Protein AF-A0A7C6VES6-F1 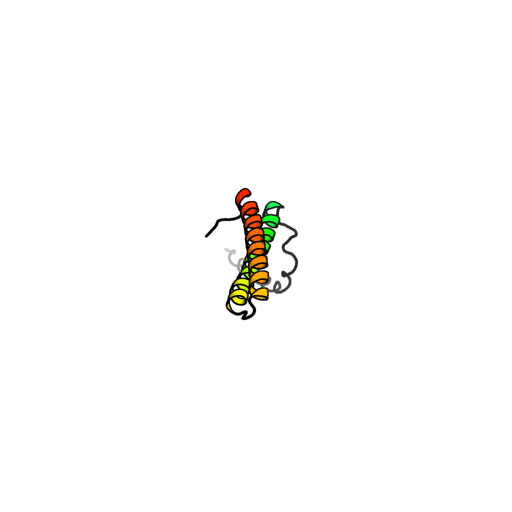(afdb_monomer_lite)

Foldseek 3Di:
DDDDDPDPDDDPPDPPDPDDDPDDDPPDPPPDDDPVRVLLVVLVVQLVVLVVVLVVLVVVLVPDPDPVVNVVSVVVSVVSVVVNVVSVVVCVVVVSDDDD

Sequence (100 aa):
QQQQGQQQQQQMQQQQYAGVQGMTQAAGTQAGMTGGQRDHSLCNDLLMTEKYVSNTYDTAIFEFTNSNIRQILNHIQKEEQQHGEGIFNYMQSRGMYNPQ

pLDDT: mean 78.05, std 23.34, range [37.19, 98.31]

Structure (mmCIF, N/CA/C/O backbone):
data_AF-A0A7C6VES6-F1
#
_entry.id   AF-A0A7C6VES6-F1
#
loop_
_atom_site.group_PDB
_atom_site.id
_atom_site.type_symbol
_atom_site.label_atom_id
_atom_site.label_alt_id
_atom_site.label_comp_id
_atom_site.label_asym_id
_atom_site.label_entity_id
_atom_site.label_seq_id
_atom_site.pdbx_PDB_ins_code
_atom_site.Cartn_x
_atom_site.Cartn_y
_atom_site.Cartn_z
_atom_site.occupancy
_atom_site.B_iso_or_equiv
_atom_site.auth_seq_id
_atom_site.auth_comp_id
_atom_site.auth_asym_id
_atom_site.auth_atom_id
_atom_site.pdbx_PDB_model_num
ATOM 1 N N . GLN A 1 1 ? -15.889 24.489 -82.292 1.00 45.91 1 GLN A N 1
ATOM 2 C CA . GLN A 1 1 ? -15.592 24.749 -80.867 1.00 45.91 1 GLN A CA 1
ATOM 3 C C . GLN A 1 1 ? -16.451 23.807 -80.050 1.00 45.91 1 GLN A C 1
ATOM 5 O O . GLN A 1 1 ? -17.656 23.986 -79.982 1.00 45.91 1 GLN A O 1
ATOM 10 N N . GLN A 1 2 ? -15.847 22.719 -79.588 1.00 47.09 2 GLN A N 1
ATOM 11 C CA . GLN A 1 2 ? -16.524 21.547 -79.046 1.00 47.09 2 GLN A CA 1
ATOM 12 C C . GLN A 1 2 ? -15.644 21.027 -77.907 1.00 47.09 2 GLN A C 1
ATOM 14 O O . GLN A 1 2 ? -14.781 20.195 -78.146 1.00 47.09 2 GLN A O 1
ATOM 19 N N . GLN A 1 3 ? -15.777 21.605 -76.709 1.00 50.44 3 GLN A N 1
ATOM 20 C CA . GLN A 1 3 ? -15.166 21.082 -75.480 1.00 50.44 3 GLN A CA 1
ATOM 21 C C . GLN A 1 3 ? -15.727 21.822 -74.256 1.00 50.44 3 GLN A C 1
ATOM 23 O O . GLN A 1 3 ? -15.186 22.839 -73.846 1.00 50.44 3 GLN A O 1
ATOM 28 N N . GLN A 1 4 ? -16.844 21.353 -73.701 1.00 48.69 4 GLN A N 1
ATOM 29 C CA . GLN A 1 4 ? -17.253 21.645 -72.319 1.00 48.69 4 GLN A CA 1
ATOM 30 C C . GLN A 1 4 ? -18.491 20.805 -72.003 1.00 48.69 4 GLN A C 1
ATOM 32 O O . GLN A 1 4 ? -19.605 21.164 -72.369 1.00 48.69 4 GLN A O 1
ATOM 37 N N . GLY A 1 5 ? -18.296 19.644 -71.384 1.00 48.75 5 GLY A N 1
ATOM 38 C CA . GLY A 1 5 ? -19.426 18.784 -71.030 1.00 48.75 5 GLY A CA 1
ATOM 39 C C . GLY A 1 5 ? -19.048 17.382 -70.581 1.00 48.75 5 GLY A C 1
ATOM 40 O O . GLY A 1 5 ? -19.748 16.442 -70.928 1.00 48.75 5 GLY A O 1
ATOM 41 N N . GLN A 1 6 ? -17.934 17.208 -69.867 1.00 48.50 6 GLN A N 1
ATOM 42 C CA . GLN A 1 6 ? -17.575 15.900 -69.308 1.00 48.50 6 GLN A CA 1
ATOM 43 C C . GLN A 1 6 ? -16.663 16.062 -68.087 1.00 48.50 6 GLN A C 1
ATOM 45 O O . GLN A 1 6 ? -15.501 15.677 -68.091 1.00 48.50 6 GLN A O 1
ATOM 50 N N . GLN A 1 7 ? -17.171 16.702 -67.031 1.00 47.84 7 GLN A N 1
ATOM 51 C CA . GLN A 1 7 ? -16.441 16.749 -65.758 1.00 47.84 7 GLN A CA 1
ATOM 52 C C . GLN A 1 7 ? -17.342 16.897 -64.527 1.00 47.84 7 GLN A C 1
ATOM 54 O O . GLN A 1 7 ? -16.948 17.484 -63.526 1.00 47.84 7 GLN A O 1
ATOM 59 N N . GLN A 1 8 ? -18.562 16.355 -64.580 1.00 47.22 8 GLN A N 1
ATOM 60 C CA . GLN A 1 8 ? -19.507 16.465 -63.464 1.00 47.22 8 GLN A CA 1
ATOM 61 C C . GLN A 1 8 ? -20.243 15.154 -63.170 1.00 47.22 8 GLN A C 1
ATOM 63 O O . GLN A 1 8 ? -21.449 15.140 -62.954 1.00 47.22 8 GLN A O 1
ATOM 68 N N . GLN A 1 9 ? -19.521 14.028 -63.165 1.00 45.97 9 GLN A N 1
ATOM 69 C CA . GLN A 1 9 ? -20.112 12.746 -62.761 1.00 45.97 9 GLN A CA 1
ATOM 70 C C . GLN A 1 9 ? -19.127 11.807 -62.053 1.00 45.97 9 GLN A C 1
ATOM 72 O O . GLN A 1 9 ? -19.147 10.601 -62.268 1.00 45.97 9 GLN A O 1
ATOM 77 N N . GLN A 1 10 ? -18.257 12.340 -61.189 1.00 45.03 10 GLN A N 1
ATOM 78 C CA . GLN A 1 10 ? -17.338 11.491 -60.419 1.00 45.03 10 GLN A CA 1
ATOM 79 C C . GLN A 1 10 ? -17.150 11.920 -58.958 1.00 45.03 10 GLN A C 1
ATOM 81 O O . GLN A 1 10 ? -16.096 11.696 -58.375 1.00 45.03 10 GLN A O 1
ATOM 86 N N . GLN A 1 11 ? -18.178 12.523 -58.349 1.00 46.03 11 GLN A N 1
ATOM 87 C CA . GLN A 1 11 ? -18.113 13.008 -56.962 1.00 46.03 11 GLN A CA 1
ATOM 88 C C . GLN A 1 11 ? -19.226 12.460 -56.051 1.00 46.03 11 GLN A C 1
ATOM 90 O O . GLN A 1 11 ? -19.593 13.086 -55.066 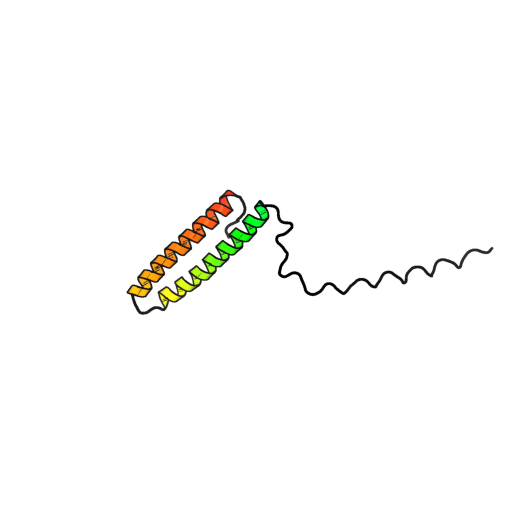1.00 46.03 11 GLN A O 1
ATOM 95 N N . MET A 1 12 ? -19.774 11.284 -56.364 1.00 41.47 12 MET A N 1
ATOM 96 C CA . MET A 1 12 ? -20.917 10.711 -55.633 1.00 41.47 12 MET A CA 1
ATOM 97 C C . MET A 1 12 ? -20.747 9.215 -55.333 1.00 41.47 12 MET A C 1
ATOM 99 O O . MET A 1 12 ? -21.690 8.439 -55.435 1.00 41.47 12 MET A O 1
ATOM 103 N N . GLN A 1 13 ? -19.534 8.781 -54.968 1.00 43.81 13 GLN A N 1
ATOM 104 C CA . GLN A 1 13 ? -19.328 7.404 -54.499 1.00 43.81 13 GLN A CA 1
ATOM 105 C C . GLN A 1 13 ? -18.139 7.250 -53.538 1.00 43.81 13 GLN A C 1
ATOM 107 O O . GLN A 1 13 ? -17.297 6.376 -53.707 1.00 43.81 13 GLN A O 1
ATOM 112 N N . GLN A 1 14 ? -18.052 8.096 -52.507 1.00 41.16 14 GLN A N 1
ATOM 113 C CA . GLN A 1 14 ? -17.151 7.819 -51.379 1.00 41.16 14 GLN A CA 1
ATOM 114 C C . GLN A 1 14 ? -17.651 8.417 -50.056 1.00 41.16 14 GLN A C 1
ATOM 116 O O . GLN A 1 14 ? -16.909 9.028 -49.300 1.00 41.16 14 GLN A O 1
ATOM 121 N N . GLN A 1 15 ? -18.938 8.234 -49.766 1.00 44.09 15 GLN A N 1
ATOM 122 C CA . GLN A 1 15 ? -19.535 8.522 -48.458 1.00 44.09 15 GLN A CA 1
ATOM 123 C C . GLN A 1 15 ? -20.412 7.339 -48.037 1.00 44.09 15 GLN A C 1
ATOM 125 O O . GLN A 1 15 ? -21.624 7.464 -47.906 1.00 44.09 15 GLN A O 1
ATOM 130 N N . GLN A 1 16 ? -19.821 6.151 -47.880 1.00 40.59 16 GLN A N 1
ATOM 131 C CA . GLN A 1 16 ? -20.557 5.023 -47.302 1.00 40.59 16 GLN A CA 1
ATOM 132 C C . G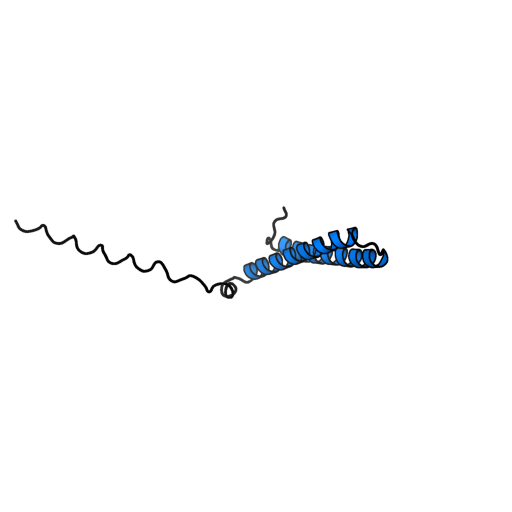LN A 1 16 ? -19.656 3.958 -46.670 1.00 40.59 16 GLN A C 1
ATOM 134 O O . GLN A 1 16 ? -19.831 2.778 -46.916 1.00 40.59 16 GLN A O 1
ATOM 139 N N . TYR A 1 17 ? -18.698 4.361 -45.832 1.00 40.78 17 TYR A N 1
ATOM 140 C CA . TYR A 1 17 ? -18.004 3.424 -44.932 1.00 40.78 17 TYR A CA 1
ATOM 141 C C . TYR A 1 17 ? -17.732 4.086 -43.575 1.00 40.78 17 TYR A C 1
ATOM 143 O O . TYR A 1 17 ? -16.648 3.993 -43.016 1.00 40.78 17 TYR A O 1
ATOM 151 N N . ALA A 1 18 ? -18.720 4.817 -43.061 1.00 41.34 18 ALA A N 1
ATOM 152 C CA . ALA A 1 18 ? -18.737 5.309 -41.692 1.00 41.34 18 ALA A CA 1
ATOM 153 C C . ALA A 1 18 ? -19.948 4.676 -41.007 1.00 41.34 18 ALA A C 1
ATOM 155 O O . ALA A 1 18 ? -21.067 5.155 -41.164 1.00 41.34 18 ALA A O 1
ATOM 156 N N . GLY A 1 19 ? -19.730 3.566 -40.300 1.00 45.44 19 GLY A N 1
ATOM 157 C CA . GLY A 1 19 ? -20.738 3.030 -39.389 1.00 45.44 19 GLY A CA 1
ATOM 158 C C . GLY A 1 19 ? -20.979 1.533 -39.469 1.00 45.44 19 GLY A C 1
ATOM 159 O O . GLY A 1 19 ? -22.101 1.152 -39.742 1.00 45.44 19 GLY A O 1
ATOM 160 N N . VAL A 1 20 ? -19.977 0.702 -39.164 1.00 40.66 20 VAL A N 1
ATOM 161 C CA . VAL A 1 20 ? -20.176 -0.572 -38.437 1.00 40.66 20 VAL A CA 1
ATOM 162 C C . VAL A 1 20 ? -18.863 -0.937 -37.727 1.00 40.66 20 VAL A C 1
ATOM 164 O O . VAL A 1 20 ? -18.133 -1.824 -38.151 1.00 40.66 20 VAL A O 1
ATOM 167 N N . GLN A 1 21 ? -18.506 -0.226 -36.659 1.00 37.19 21 GLN A N 1
ATOM 168 C CA . GLN A 1 21 ? -17.476 -0.716 -35.729 1.00 37.19 21 GLN A CA 1
ATOM 169 C C . GLN A 1 21 ? -17.760 -0.224 -34.306 1.00 37.19 21 GLN A C 1
ATOM 171 O O . GLN A 1 21 ? -16.919 0.333 -33.612 1.00 37.19 21 GLN A O 1
ATOM 176 N N . GLY A 1 22 ? -19.015 -0.405 -33.890 1.00 44.53 22 GLY A N 1
ATOM 177 C CA . GLY A 1 22 ? -19.396 -0.433 -32.486 1.00 44.53 22 GLY A CA 1
ATOM 178 C C . GLY A 1 22 ? -19.397 -1.879 -31.991 1.00 44.53 22 GLY A C 1
ATOM 179 O O . GLY A 1 22 ? -19.884 -2.762 -32.690 1.00 44.53 22 GLY A O 1
ATOM 180 N N . MET A 1 23 ? -18.894 -2.074 -30.770 1.00 44.12 23 MET A N 1
ATOM 181 C CA . MET A 1 23 ? -19.056 -3.264 -29.920 1.00 44.12 23 MET A CA 1
ATOM 182 C C . MET A 1 23 ? -18.255 -4.523 -30.281 1.00 44.12 23 MET A C 1
ATOM 184 O O . MET A 1 23 ? -18.843 -5.535 -30.619 1.00 44.12 23 MET A O 1
ATOM 188 N N . THR A 1 24 ? -16.933 -4.498 -30.071 1.00 40.41 24 THR A N 1
ATOM 189 C CA . THR A 1 24 ? -16.172 -5.618 -29.457 1.00 40.41 24 THR A CA 1
ATOM 190 C C . THR A 1 24 ? -14.707 -5.210 -29.263 1.00 40.41 24 THR A C 1
ATOM 192 O O . THR A 1 24 ? -13.828 -5.656 -29.990 1.00 40.41 24 THR A O 1
ATOM 195 N N . GLN A 1 25 ? -14.415 -4.347 -28.290 1.00 41.22 25 GLN A N 1
ATOM 196 C CA . GLN A 1 25 ? -13.040 -4.117 -27.817 1.00 41.22 25 GLN A CA 1
ATOM 197 C C . GLN A 1 25 ? -13.053 -3.901 -26.299 1.00 41.22 25 GLN A C 1
ATOM 199 O O . GLN A 1 25 ? -12.679 -2.857 -25.788 1.00 41.22 25 GLN A O 1
ATOM 204 N N . ALA A 1 26 ? -13.536 -4.906 -25.569 1.00 46.84 26 ALA A N 1
ATOM 205 C CA . ALA A 1 26 ? -13.405 -4.974 -24.111 1.00 46.84 26 ALA A CA 1
ATOM 206 C C . ALA A 1 26 ? -12.535 -6.163 -23.652 1.00 46.84 26 ALA A C 1
ATOM 208 O O . ALA A 1 26 ? -12.480 -6.453 -22.466 1.00 46.84 26 ALA A O 1
ATOM 209 N N . ALA A 1 27 ? -11.850 -6.864 -24.568 1.00 47.16 27 ALA A N 1
ATOM 210 C CA . ALA A 1 27 ? -11.106 -8.085 -24.228 1.00 47.16 27 ALA A CA 1
ATOM 211 C C . ALA A 1 27 ? -9.819 -8.313 -25.054 1.00 47.16 27 ALA A C 1
ATOM 213 O O . ALA A 1 27 ? -9.432 -9.457 -25.270 1.00 47.16 27 ALA A O 1
ATOM 214 N N . GLY A 1 28 ? -9.160 -7.260 -25.564 1.00 47.03 28 GLY A N 1
ATOM 215 C CA . GLY A 1 28 ? -8.080 -7.439 -26.555 1.00 47.03 28 GLY A CA 1
ATOM 216 C C . GLY A 1 28 ? -6.902 -6.463 -26.529 1.00 47.03 28 GLY A C 1
ATOM 217 O O . GLY A 1 28 ? -6.112 -6.467 -27.468 1.00 47.03 28 GLY A O 1
ATOM 218 N N . THR A 1 29 ? -6.739 -5.624 -25.507 1.00 47.88 29 THR A N 1
ATOM 219 C CA . THR A 1 29 ? -5.739 -4.535 -25.532 1.00 47.88 29 THR A CA 1
ATOM 220 C C . THR A 1 29 ? -4.297 -4.950 -25.209 1.00 47.88 29 THR A C 1
ATOM 222 O O . THR A 1 29 ? -3.398 -4.120 -25.293 1.00 47.88 29 THR A O 1
ATOM 225 N N . GLN A 1 30 ? -4.020 -6.217 -24.887 1.00 52.06 30 GLN A N 1
ATOM 226 C CA . GLN A 1 30 ? -2.671 -6.643 -24.472 1.00 52.06 30 GLN A CA 1
ATOM 227 C C . GLN A 1 30 ? -1.754 -7.128 -25.611 1.00 52.06 30 GLN A C 1
ATOM 229 O O . GLN A 1 30 ? -0.557 -7.299 -25.386 1.00 52.06 30 GLN A O 1
ATOM 234 N N . ALA A 1 31 ? -2.261 -7.314 -26.834 1.00 52.94 31 ALA A N 1
ATOM 235 C CA . ALA A 1 31 ? -1.504 -7.950 -27.922 1.00 52.94 31 ALA A CA 1
ATOM 236 C C . ALA A 1 31 ? -0.442 -7.055 -28.607 1.00 52.94 31 ALA A C 1
ATOM 238 O O . ALA A 1 31 ? 0.292 -7.544 -29.461 1.00 52.94 31 ALA A O 1
ATOM 239 N N . GLY A 1 32 ? -0.333 -5.767 -28.248 1.00 57.28 32 GLY A N 1
ATOM 240 C CA . GLY A 1 32 ? 0.569 -4.808 -28.915 1.00 57.28 32 GLY A CA 1
ATOM 241 C C . GLY A 1 32 ? 1.448 -3.948 -28.000 1.00 57.28 32 GLY A C 1
ATOM 242 O O . GLY A 1 32 ? 2.179 -3.096 -28.496 1.00 57.28 32 GLY A O 1
ATOM 243 N N . MET A 1 33 ? 1.391 -4.132 -26.678 1.00 57.59 33 MET A N 1
ATOM 244 C CA . MET A 1 33 ? 2.156 -3.308 -25.736 1.00 57.59 33 MET A CA 1
ATOM 245 C C . MET A 1 33 ? 3.561 -3.882 -25.508 1.00 57.59 33 MET A C 1
ATOM 247 O O . MET A 1 33 ? 3.731 -5.065 -25.184 1.00 57.59 33 MET A O 1
ATOM 251 N N . THR A 1 34 ? 4.577 -3.022 -25.626 1.00 71.69 34 THR A N 1
ATOM 252 C CA . THR A 1 34 ? 5.953 -3.359 -25.226 1.00 71.69 34 THR A CA 1
ATOM 253 C C . THR A 1 34 ? 5.983 -3.767 -23.746 1.00 71.69 34 THR A C 1
ATOM 255 O O . THR A 1 34 ? 5.122 -3.348 -22.970 1.00 71.69 34 THR A O 1
ATOM 258 N N . GLY A 1 35 ? 6.948 -4.600 -23.335 1.00 72.81 35 GLY A N 1
ATOM 259 C CA . GLY A 1 35 ? 7.010 -5.128 -21.960 1.00 72.81 35 GLY A CA 1
ATOM 260 C C . GLY A 1 35 ? 6.909 -4.039 -20.883 1.00 72.81 35 GLY A C 1
ATOM 261 O O . GLY A 1 35 ? 6.101 -4.159 -19.973 1.00 72.81 35 GLY A O 1
ATOM 262 N N . GLY A 1 36 ? 7.612 -2.914 -21.062 1.00 77.88 36 GLY A N 1
ATOM 263 C CA . GLY A 1 36 ? 7.563 -1.792 -20.116 1.00 77.88 36 GLY A CA 1
ATOM 264 C C . GLY A 1 36 ? 6.205 -1.083 -20.035 1.00 77.88 36 GLY A C 1
ATOM 265 O O . GLY A 1 36 ? 5.819 -0.631 -18.962 1.00 77.88 36 GLY A O 1
ATOM 266 N N . GLN A 1 37 ? 5.446 -1.016 -21.134 1.00 79.75 37 GLN A N 1
ATOM 267 C C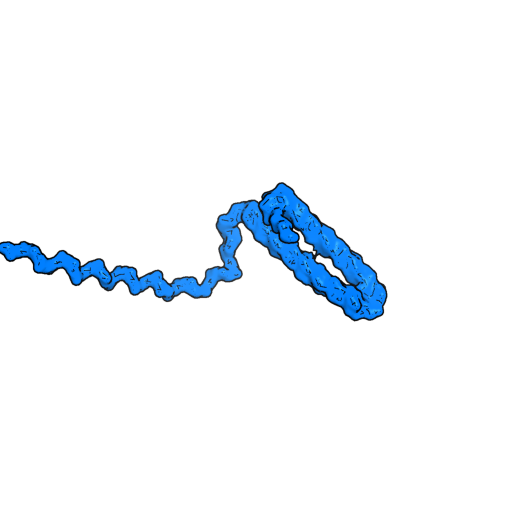A . GLN A 1 37 ? 4.094 -0.448 -21.110 1.00 79.75 37 GLN A CA 1
ATOM 268 C C . GLN A 1 37 ? 3.112 -1.379 -20.392 1.00 79.75 37 GLN A C 1
ATOM 270 O O . GLN A 1 37 ? 2.240 -0.895 -19.673 1.00 79.75 37 GLN A O 1
ATOM 275 N N . ARG A 1 38 ? 3.248 -2.703 -20.573 1.00 86.19 38 ARG A N 1
ATOM 276 C CA . ARG A 1 38 ? 2.417 -3.688 -19.860 1.00 86.19 38 ARG A CA 1
ATOM 277 C C . ARG A 1 38 ? 2.678 -3.643 -18.361 1.00 86.19 38 ARG A C 1
ATOM 279 O O . ARG A 1 38 ? 1.722 -3.563 -17.593 1.00 86.19 38 ARG A O 1
ATOM 286 N N . ASP A 1 39 ? 3.947 -3.614 -17.965 1.00 88.50 39 ASP A N 1
ATOM 287 C CA . ASP A 1 39 ? 4.338 -3.495 -16.560 1.00 88.50 39 ASP A CA 1
ATOM 288 C C . ASP A 1 39 ? 3.786 -2.205 -15.943 1.00 88.50 39 ASP A C 1
ATOM 290 O O . ASP A 1 39 ? 3.213 -2.245 -14.860 1.00 88.50 39 ASP A O 1
ATOM 294 N N . HIS A 1 40 ? 3.863 -1.078 -16.660 1.00 92.25 40 HIS A N 1
ATOM 295 C CA . HIS A 1 40 ? 3.282 0.184 -16.200 1.00 92.25 40 HIS A CA 1
ATOM 296 C C . HIS A 1 40 ? 1.774 0.067 -15.931 1.00 92.25 40 HIS A C 1
ATOM 298 O O . HIS A 1 40 ? 1.317 0.479 -14.867 1.00 92.25 40 HIS A O 1
ATOM 304 N N . SER A 1 41 ? 0.989 -0.477 -16.874 1.00 92.25 41 SER A N 1
ATOM 305 C CA . SER A 1 41 ? -0.460 -0.639 -16.672 1.00 92.25 41 SER A CA 1
ATOM 306 C C . SER A 1 41 ? -0.779 -1.568 -15.504 1.00 92.25 41 SER A C 1
ATOM 308 O O . SER A 1 41 ? -1.591 -1.213 -14.659 1.00 92.25 41 SER A O 1
ATOM 310 N N . LEU A 1 42 ? -0.085 -2.707 -15.407 1.00 94.81 42 LEU A N 1
ATOM 311 C CA . LEU A 1 42 ? -0.317 -3.679 -14.341 1.00 94.81 42 LEU A CA 1
ATOM 312 C C . LEU A 1 42 ? 0.016 -3.091 -12.969 1.00 94.81 42 LEU A C 1
ATOM 314 O O . LEU A 1 42 ? -0.772 -3.223 -12.041 1.00 94.81 42 LEU A O 1
ATOM 318 N N . CYS A 1 43 ? 1.153 -2.407 -12.829 1.00 95.75 43 CYS A N 1
ATOM 319 C CA . CYS A 1 43 ? 1.517 -1.782 -11.562 1.00 95.75 43 CYS A CA 1
ATOM 320 C C . CYS A 1 43 ? 0.572 -0.637 -11.182 1.00 95.75 43 CYS A C 1
ATOM 322 O O . CYS A 1 43 ? 0.298 -0.460 -9.999 1.00 95.75 43 CYS A O 1
ATOM 324 N N . ASN A 1 44 ? 0.048 0.114 -12.154 1.00 94.94 44 ASN A N 1
ATOM 325 C CA . ASN A 1 44 ? -0.962 1.135 -11.885 1.00 94.94 44 ASN A CA 1
ATOM 326 C C . ASN A 1 44 ? -2.264 0.504 -11.365 1.00 94.94 44 ASN A C 1
ATOM 328 O O . ASN A 1 44 ? -2.754 0.909 -10.313 1.00 94.94 44 ASN A O 1
ATOM 332 N N . ASP A 1 45 ? -2.761 -0.540 -12.036 1.00 95.94 45 ASP A N 1
ATOM 333 C CA . ASP A 1 45 ? -3.964 -1.268 -11.618 1.00 95.94 45 ASP A CA 1
ATOM 334 C C . ASP A 1 45 ? -3.802 -1.878 -10.218 1.00 95.94 45 ASP A C 1
ATOM 336 O O . ASP A 1 45 ? -4.699 -1.758 -9.379 1.00 95.94 45 ASP A O 1
ATOM 340 N N . LEU A 1 46 ? -2.639 -2.477 -9.937 1.00 96.38 46 LEU A N 1
ATOM 341 C CA . LEU A 1 46 ? -2.305 -2.996 -8.611 1.00 96.38 46 LEU A CA 1
ATOM 342 C C . LEU A 1 46 ? -2.302 -1.868 -7.575 1.00 96.38 46 LEU A C 1
ATOM 344 O O . LEU A 1 46 ? -3.033 -1.944 -6.595 1.00 96.38 46 LEU A O 1
ATOM 348 N N . LEU A 1 47 ? -1.567 -0.778 -7.813 1.00 96.44 47 LEU A N 1
ATOM 349 C CA . LEU A 1 47 ? -1.476 0.336 -6.866 1.00 96.44 47 LEU A CA 1
ATOM 350 C C . LEU A 1 47 ? -2.835 1.005 -6.604 1.00 96.44 47 LEU A C 1
ATOM 352 O O . LEU A 1 47 ? -3.108 1.426 -5.482 1.00 96.44 47 LEU A O 1
ATOM 356 N N . MET A 1 48 ? -3.692 1.126 -7.620 1.00 95.81 48 MET A N 1
ATOM 357 C CA . MET A 1 48 ? -5.056 1.633 -7.440 1.00 95.81 48 MET A CA 1
ATOM 358 C C . MET A 1 48 ? -5.927 0.668 -6.638 1.00 95.81 48 MET A C 1
ATOM 360 O O . MET A 1 48 ? -6.709 1.118 -5.801 1.00 95.81 48 MET A O 1
ATOM 364 N N . THR A 1 49 ? -5.769 -0.637 -6.858 1.00 96.75 49 THR A N 1
ATOM 365 C CA . THR A 1 49 ? -6.466 -1.674 -6.089 1.00 96.75 49 THR A CA 1
ATOM 366 C C . THR A 1 49 ? -6.057 -1.629 -4.618 1.00 96.75 49 THR A C 1
ATOM 368 O O . THR A 1 49 ? -6.937 -1.555 -3.763 1.00 96.75 49 THR A O 1
ATOM 371 N N . GLU 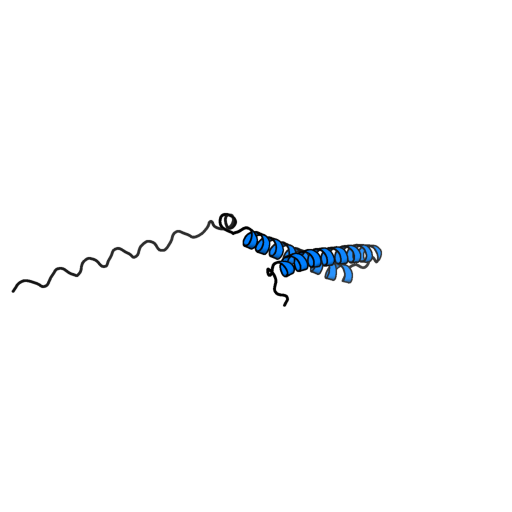A 1 50 ? -4.754 -1.557 -4.322 1.00 97.38 50 GLU A N 1
ATOM 372 C CA . GLU A 1 50 ? -4.255 -1.447 -2.942 1.00 97.38 50 GLU A CA 1
ATOM 373 C C . GLU A 1 50 ? -4.822 -0.210 -2.238 1.00 97.38 50 GLU A C 1
ATOM 375 O O . GLU A 1 50 ? -5.339 -0.292 -1.125 1.00 97.38 50 GLU A O 1
ATOM 380 N N . LYS A 1 51 ? -4.820 0.947 -2.913 1.00 96.00 51 LYS A N 1
ATOM 381 C CA . LYS A 1 51 ? -5.418 2.181 -2.375 1.00 96.00 51 LYS A CA 1
ATOM 382 C C . LYS A 1 51 ? -6.914 2.028 -2.099 1.00 96.00 51 LYS A C 1
ATOM 384 O O . LYS A 1 51 ? -7.402 2.504 -1.076 1.00 96.00 51 LYS A O 1
ATOM 389 N N . TYR A 1 52 ? -7.649 1.388 -3.007 1.00 96.38 52 TYR A N 1
ATOM 390 C CA . TYR A 1 52 ? -9.088 1.176 -2.860 1.00 96.38 52 TYR A CA 1
ATOM 391 C C . TYR A 1 52 ? -9.418 0.273 -1.662 1.00 96.38 52 TYR A C 1
ATOM 393 O O . TYR A 1 52 ? -10.296 0.599 -0.858 1.00 96.38 52 TYR A O 1
ATOM 401 N N . VAL A 1 53 ? -8.687 -0.832 -1.512 1.00 95.12 53 VAL A N 1
ATOM 402 C CA . VAL A 1 53 ? -8.848 -1.770 -0.394 1.00 95.12 53 VAL A CA 1
ATOM 403 C C . VAL A 1 53 ? -8.441 -1.110 0.929 1.00 95.12 53 VAL A C 1
ATOM 405 O O . VAL A 1 53 ? -9.222 -1.129 1.880 1.00 95.12 53 VAL A O 1
ATOM 408 N N . SER A 1 54 ? -7.295 -0.424 0.962 1.00 97.12 54 SER A N 1
ATOM 409 C CA . SER A 1 54 ? -6.807 0.345 2.119 1.00 97.12 54 SER A CA 1
ATOM 410 C C . SER A 1 54 ? -7.843 1.353 2.635 1.00 97.12 54 SER A C 1
ATOM 412 O O . SER A 1 54 ? -8.127 1.408 3.830 1.00 97.12 54 SER A O 1
ATOM 414 N N . ASN A 1 55 ? -8.488 2.112 1.742 1.00 96.88 55 ASN A N 1
ATOM 415 C CA . ASN A 1 55 ? -9.536 3.060 2.142 1.00 96.88 55 ASN A CA 1
ATOM 416 C C . ASN A 1 55 ? -10.727 2.373 2.834 1.00 96.88 55 ASN A C 1
ATOM 418 O O . ASN A 1 55 ? -11.344 2.951 3.729 1.00 96.88 55 ASN A O 1
ATOM 422 N N . THR A 1 56 ? -11.056 1.140 2.436 1.00 96.31 56 THR A N 1
ATOM 423 C CA . THR A 1 56 ? -12.127 0.363 3.078 1.00 96.31 56 THR A CA 1
ATOM 424 C C . THR A 1 56 ? -11.747 0.002 4.514 1.00 96.31 56 THR A C 1
ATOM 426 O O . THR A 1 56 ? -12.579 0.108 5.419 1.00 96.31 56 THR A O 1
ATOM 429 N N . TYR A 1 57 ? -10.488 -0.381 4.746 1.00 96.62 57 TYR A N 1
ATOM 430 C CA . TYR A 1 57 ? -9.997 -0.676 6.089 1.00 96.62 57 TYR A CA 1
ATOM 431 C C . TYR A 1 57 ? -9.948 0.560 6.983 1.00 96.62 57 TYR A C 1
ATOM 433 O O . TYR A 1 57 ? -10.334 0.446 8.145 1.00 96.62 57 TYR A O 1
ATOM 441 N N . ASP A 1 58 ? -9.564 1.731 6.465 1.00 96.75 58 ASP A N 1
ATOM 442 C CA . ASP A 1 58 ? -9.589 2.977 7.241 1.00 96.75 58 ASP A CA 1
ATOM 443 C C . ASP A 1 58 ? -10.989 3.239 7.818 1.00 96.75 58 ASP A C 1
ATOM 445 O O . ASP A 1 58 ? -11.138 3.404 9.031 1.00 96.75 58 ASP A O 1
ATOM 449 N N . THR A 1 59 ? -12.038 3.195 6.986 1.00 97.19 59 THR A N 1
ATOM 450 C CA . THR A 1 59 ? -13.426 3.349 7.460 1.00 97.19 59 THR A CA 1
ATOM 451 C C . THR A 1 59 ? -13.811 2.252 8.452 1.00 97.19 59 THR A C 1
ATOM 453 O O . THR A 1 59 ? -14.326 2.549 9.531 1.00 97.19 59 THR A O 1
ATOM 456 N N . ALA A 1 60 ? -13.514 0.989 8.136 1.00 96.44 60 ALA A N 1
ATOM 457 C CA . ALA A 1 60 ? -13.848 -0.135 9.002 1.00 96.44 60 ALA A CA 1
ATOM 458 C C . ALA A 1 60 ? -13.213 0.001 10.400 1.00 96.44 60 ALA A C 1
ATOM 460 O O . ALA A 1 60 ? -13.892 -0.177 11.412 1.00 96.44 60 ALA A O 1
ATOM 461 N N . ILE A 1 61 ? -11.930 0.363 10.484 1.00 97.62 61 ILE A N 1
ATOM 462 C CA . ILE A 1 61 ? -11.209 0.563 11.750 1.00 97.62 61 ILE A CA 1
ATOM 463 C C . ILE A 1 61 ? -11.900 1.613 12.629 1.00 97.62 61 ILE A C 1
ATOM 465 O O . ILE A 1 61 ? -11.977 1.420 13.848 1.00 97.62 61 ILE A O 1
ATOM 469 N N . PHE A 1 62 ? -12.404 2.702 12.035 1.00 96.75 62 PHE A N 1
ATOM 470 C CA . PHE A 1 62 ? -13.130 3.741 12.768 1.00 96.75 62 PHE A CA 1
ATOM 471 C C . PHE A 1 62 ? -14.495 3.267 13.279 1.00 96.75 62 PHE A C 1
ATOM 473 O O . PHE A 1 62 ? -14.885 3.637 14.387 1.00 96.75 62 PHE A O 1
ATOM 480 N N . GLU A 1 63 ? -15.210 2.450 12.507 1.00 97.19 63 GLU A N 1
ATOM 481 C CA . GLU A 1 63 ? -16.585 2.045 12.824 1.00 97.19 63 GLU A CA 1
ATOM 482 C C . GLU A 1 63 ? -16.680 0.797 13.719 1.00 97.19 63 GLU A C 1
ATOM 484 O O . GLU A 1 63 ? -17.668 0.615 14.437 1.00 97.19 63 GLU A O 1
ATOM 489 N N . PHE A 1 64 ? -15.661 -0.070 13.731 1.00 95.94 64 PHE A N 1
ATOM 490 C CA . PHE A 1 64 ? -15.693 -1.293 14.534 1.00 95.94 64 PHE A CA 1
ATOM 491 C C . PHE A 1 64 ? -15.621 -1.008 16.043 1.00 95.94 64 PHE A C 1
ATOM 493 O O . PHE A 1 64 ? -14.649 -0.474 16.572 1.00 95.94 64 PHE A O 1
ATOM 500 N N . THR A 1 65 ? -16.623 -1.485 16.782 1.00 97.12 65 THR A N 1
ATOM 501 C CA . THR A 1 65 ? -16.706 -1.319 18.245 1.00 97.12 65 THR A CA 1
ATOM 502 C C . THR A 1 65 ? -15.839 -2.316 19.023 1.00 97.12 65 THR A C 1
ATOM 504 O O . THR A 1 65 ? -15.488 -2.073 20.178 1.00 97.12 65 THR A O 1
ATOM 507 N N . ASN A 1 66 ? -1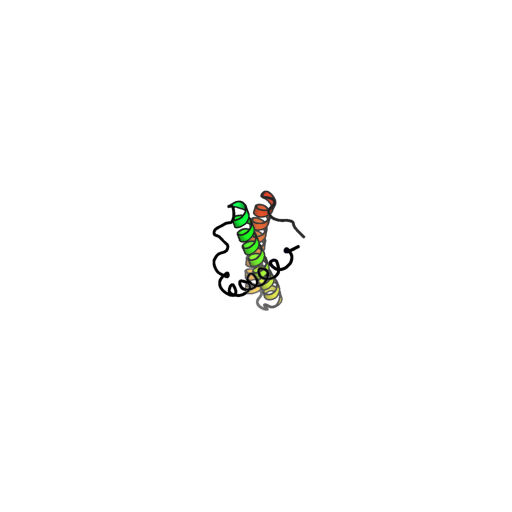5.456 -3.437 18.403 1.00 98.25 66 ASN A N 1
ATOM 508 C CA . ASN A 1 66 ? -14.614 -4.457 19.025 1.00 98.25 66 ASN A CA 1
ATOM 509 C C . ASN A 1 66 ? -13.122 -4.120 18.862 1.00 98.25 66 ASN A C 1
ATOM 511 O O . ASN A 1 66 ? -12.585 -4.112 17.755 1.00 98.25 66 ASN A O 1
ATOM 515 N N . SER A 1 67 ? -12.429 -3.897 19.981 1.00 97.12 67 SER A N 1
ATOM 516 C CA . SER A 1 67 ? -11.003 -3.543 19.998 1.00 97.12 67 SER A CA 1
ATOM 517 C C . SER A 1 67 ? -10.077 -4.602 19.396 1.00 97.12 67 SER A C 1
ATOM 519 O O . SER A 1 67 ? -9.104 -4.229 18.750 1.00 97.12 67 SER A O 1
ATOM 521 N N . ASN A 1 68 ? -10.374 -5.895 19.549 1.00 97.88 68 ASN A N 1
ATOM 522 C CA . ASN A 1 68 ? -9.540 -6.956 18.974 1.00 97.88 68 ASN A CA 1
ATOM 523 C C . ASN A 1 68 ? -9.646 -6.958 17.445 1.00 97.88 68 ASN A C 1
ATOM 525 O O . ASN A 1 68 ? -8.641 -7.077 16.752 1.00 97.88 68 ASN A O 1
ATOM 529 N N . ILE A 1 69 ? -10.857 -6.752 16.918 1.00 97.69 69 ILE A N 1
ATOM 530 C CA . ILE A 1 69 ? -11.077 -6.627 15.472 1.00 97.69 69 ILE A CA 1
ATOM 531 C C . ILE A 1 69 ? -10.365 -5.380 14.943 1.00 97.69 69 ILE A C 1
ATOM 533 O O . ILE A 1 69 ? -9.649 -5.474 13.951 1.00 97.69 69 ILE A O 1
ATOM 537 N N . ARG A 1 70 ? -10.461 -4.238 15.640 1.00 98.06 70 ARG A N 1
ATOM 538 C CA . ARG A 1 70 ? -9.708 -3.030 15.262 1.00 98.06 70 ARG A CA 1
ATOM 539 C C . ARG A 1 70 ? -8.204 -3.276 15.199 1.00 98.06 70 ARG A C 1
ATOM 541 O O . ARG A 1 70 ? -7.571 -2.798 14.267 1.00 98.06 70 ARG A O 1
ATOM 548 N N . GLN A 1 71 ? -7.622 -4.001 16.153 1.00 98.00 71 GLN A N 1
ATOM 549 C CA . GLN A 1 71 ? -6.184 -4.303 16.140 1.00 98.00 71 GLN A CA 1
ATOM 550 C C . GLN A 1 71 ? -5.784 -5.159 14.935 1.00 98.00 71 GLN A C 1
ATOM 552 O O . GLN A 1 71 ? -4.781 -4.860 14.293 1.00 98.00 71 GLN A O 1
ATOM 557 N N . ILE A 1 72 ? -6.586 -6.171 14.597 1.00 98.31 72 ILE A N 1
ATOM 558 C CA . ILE A 1 72 ? -6.358 -7.009 13.412 1.00 98.31 72 ILE A CA 1
ATOM 559 C C . ILE A 1 72 ? -6.450 -6.165 12.138 1.00 98.31 72 ILE A C 1
ATOM 561 O O . ILE A 1 72 ? -5.549 -6.215 11.308 1.00 98.31 72 ILE A O 1
ATOM 565 N N . LEU A 1 73 ? -7.488 -5.337 12.004 1.00 98.00 73 LEU A N 1
ATOM 566 C CA . LEU A 1 73 ? -7.648 -4.478 10.831 1.00 98.00 73 LEU A CA 1
ATOM 567 C C . LEU A 1 73 ? -6.540 -3.425 10.722 1.00 98.00 73 LEU A C 1
ATOM 569 O O . LEU A 1 73 ? -6.079 -3.166 9.622 1.00 98.00 73 LEU A O 1
ATOM 573 N N . ASN A 1 74 ? -6.053 -2.866 11.835 1.00 97.94 74 ASN A N 1
ATOM 574 C CA . ASN A 1 74 ? -4.881 -1.981 11.821 1.00 97.94 74 ASN A CA 1
ATOM 575 C C . ASN A 1 74 ? -3.619 -2.708 11.343 1.00 97.94 74 ASN A C 1
ATOM 577 O O . ASN A 1 74 ? -2.783 -2.109 10.669 1.00 97.94 74 ASN A O 1
ATOM 581 N N . HIS A 1 75 ? -3.464 -3.986 11.699 1.00 98.25 75 HIS A N 1
ATOM 582 C CA . HIS A 1 75 ? -2.343 -4.777 11.212 1.00 98.25 75 HIS A CA 1
ATOM 583 C C . HIS A 1 75 ? -2.430 -4.984 9.699 1.00 98.25 75 HIS A C 1
ATOM 585 O O . HIS A 1 75 ? -1.449 -4.696 9.020 1.00 98.25 75 HIS A O 1
ATOM 591 N N . ILE A 1 76 ? -3.600 -5.382 9.193 1.00 97.62 76 ILE A N 1
ATOM 592 C CA . ILE A 1 76 ? -3.844 -5.554 7.754 1.00 97.62 76 ILE A CA 1
ATOM 593 C C . ILE A 1 76 ? -3.650 -4.224 7.022 1.00 97.62 76 ILE A C 1
ATOM 595 O O . ILE A 1 76 ? -2.932 -4.165 6.037 1.00 97.62 76 ILE A O 1
ATOM 599 N N . GLN A 1 77 ? -4.188 -3.124 7.549 1.00 98.31 77 GLN A N 1
ATOM 600 C CA . GLN A 1 77 ? -4.027 -1.794 6.961 1.00 98.31 77 GLN A CA 1
ATOM 601 C C . GLN A 1 77 ? -2.554 -1.394 6.820 1.00 98.31 77 GLN A C 1
ATOM 603 O O . GLN A 1 77 ? -2.150 -0.812 5.815 1.00 98.31 77 GLN A O 1
ATOM 608 N N . LYS A 1 78 ? -1.722 -1.745 7.806 1.00 98.06 78 LYS A N 1
ATOM 609 C CA . LYS A 1 78 ? -0.274 -1.547 7.711 1.00 98.06 78 LYS A CA 1
ATOM 610 C C . LYS A 1 78 ? 0.353 -2.417 6.617 1.00 98.06 78 LYS A C 1
ATOM 612 O O . LYS A 1 78 ? 1.253 -1.942 5.931 1.00 98.06 78 LYS A O 1
ATOM 617 N N . GLU A 1 79 ? -0.092 -3.660 6.464 1.00 98.06 79 GLU A N 1
ATOM 618 C CA . GLU A 1 79 ? 0.372 -4.550 5.393 1.00 98.06 79 GLU A CA 1
ATOM 619 C C . GLU A 1 79 ? -0.004 -3.995 4.009 1.00 98.06 79 GLU A C 1
ATOM 621 O O . GLU A 1 79 ? 0.876 -3.884 3.158 1.00 98.06 79 GLU A O 1
ATOM 626 N N . GLU A 1 80 ? -1.236 -3.511 3.806 1.00 97.62 80 GLU A N 1
ATOM 627 C CA . GLU A 1 80 ? -1.647 -2.914 2.521 1.00 97.62 80 GLU A CA 1
ATOM 628 C C . GLU A 1 80 ? -0.849 -1.648 2.180 1.00 97.62 80 GLU A C 1
ATOM 630 O O . GLU A 1 80 ? -0.452 -1.431 1.033 1.00 97.62 80 GLU A O 1
ATOM 635 N N . GLN A 1 81 ? -0.529 -0.821 3.180 1.00 97.62 81 GLN A N 1
ATOM 636 C CA . GLN A 1 81 ? 0.348 0.336 2.985 1.00 97.62 81 GLN A CA 1
ATOM 637 C C . GLN A 1 81 ? 1.760 -0.084 2.550 1.00 97.62 81 GLN A C 1
ATOM 639 O O . GLN A 1 81 ? 2.351 0.564 1.684 1.00 97.62 81 GLN A O 1
ATOM 644 N N . GLN A 1 82 ? 2.290 -1.181 3.100 1.00 98.19 82 GLN A N 1
ATOM 645 C CA . GLN A 1 82 ? 3.590 -1.736 2.708 1.00 98.19 82 GLN A CA 1
ATOM 646 C C . GLN A 1 82 ? 3.555 -2.352 1.301 1.00 98.19 82 GLN A C 1
ATOM 648 O O . GLN A 1 82 ? 4.508 -2.179 0.536 1.00 98.19 82 GLN A O 1
ATOM 653 N N . HIS A 1 83 ? 2.461 -3.020 0.919 1.00 97.81 83 HIS A N 1
ATOM 654 C CA . HIS A 1 83 ? 2.247 -3.493 -0.452 1.00 97.81 83 HIS A CA 1
ATOM 655 C C . HIS A 1 83 ? 2.243 -2.320 -1.442 1.00 97.81 83 HIS A C 1
ATOM 657 O O . HIS A 1 83 ? 2.991 -2.324 -2.427 1.00 97.81 83 HIS A O 1
ATOM 663 N N . GLY A 1 84 ? 1.472 -1.271 -1.136 1.00 96.88 84 GLY A N 1
ATOM 664 C CA . GLY A 1 84 ? 1.415 -0.042 -1.925 1.00 96.88 84 GLY A CA 1
ATOM 665 C C . GLY A 1 84 ? 2.774 0.655 -2.049 1.00 96.88 84 GLY A C 1
ATOM 666 O O . GLY A 1 84 ? 3.152 1.065 -3.148 1.00 96.88 84 GLY A O 1
ATOM 667 N N . GLU A 1 85 ? 3.543 0.740 -0.958 1.00 97.19 85 GLU A N 1
ATOM 668 C CA . GLU A 1 85 ? 4.913 1.274 -0.956 1.00 97.19 85 GLU A CA 1
ATOM 669 C C . GLU A 1 85 ? 5.840 0.467 -1.879 1.00 97.19 85 GLU A C 1
ATOM 671 O O . GLU A 1 85 ? 6.593 1.046 -2.666 1.00 97.19 85 GLU A O 1
ATOM 676 N N . GLY A 1 86 ? 5.762 -0.866 -1.841 1.00 97.56 86 GLY A N 1
ATOM 677 C CA . GLY A 1 86 ? 6.551 -1.739 -2.709 1.00 97.56 86 GLY A CA 1
ATOM 678 C C . GLY A 1 86 ? 6.278 -1.497 -4.195 1.00 97.56 86 GLY A C 1
ATOM 679 O O . GLY A 1 86 ? 7.215 -1.342 -4.987 1.00 97.56 86 GLY A O 1
ATOM 680 N N . ILE A 1 87 ? 5.000 -1.403 -4.573 1.00 96.69 87 ILE A N 1
ATOM 681 C CA . ILE A 1 87 ? 4.595 -1.121 -5.957 1.00 96.69 87 ILE A CA 1
ATOM 682 C C . ILE A 1 87 ? 5.036 0.289 -6.363 1.00 96.69 87 ILE A C 1
ATOM 684 O O . ILE A 1 87 ? 5.621 0.465 -7.434 1.00 96.69 87 ILE A O 1
ATOM 688 N N . PHE A 1 88 ? 4.820 1.285 -5.501 1.00 95.94 88 PHE A N 1
ATOM 689 C CA . PHE A 1 88 ? 5.250 2.661 -5.739 1.00 95.94 88 PHE A CA 1
ATOM 690 C C . PHE A 1 88 ? 6.760 2.748 -5.994 1.00 95.94 88 PHE A C 1
ATOM 692 O O . PHE A 1 88 ? 7.176 3.318 -7.003 1.00 95.94 88 PHE A O 1
ATOM 699 N N . ASN A 1 89 ? 7.580 2.137 -5.135 1.00 96.19 89 ASN A N 1
ATOM 700 C CA . ASN A 1 89 ? 9.038 2.141 -5.263 1.00 96.19 89 ASN A CA 1
ATOM 701 C C . ASN A 1 89 ? 9.495 1.460 -6.559 1.00 96.19 89 ASN A C 1
ATOM 703 O O . ASN A 1 89 ? 10.368 1.977 -7.263 1.00 96.19 89 ASN A O 1
ATOM 707 N N . TYR A 1 90 ? 8.874 0.331 -6.920 1.00 95.56 90 TYR A N 1
ATOM 708 C CA . TYR A 1 90 ? 9.132 -0.332 -8.197 1.00 95.56 90 TYR A CA 1
ATOM 709 C C . TYR A 1 90 ? 8.838 0.598 -9.379 1.00 95.56 90 TYR A C 1
ATOM 711 O O . TYR A 1 90 ? 9.707 0.802 -10.232 1.00 95.56 90 TYR A O 1
ATOM 719 N N . MET A 1 91 ? 7.651 1.208 -9.413 1.00 94.69 91 MET A N 1
ATOM 720 C CA . MET A 1 91 ? 7.263 2.103 -10.500 1.00 94.69 91 MET A CA 1
ATOM 721 C C . MET A 1 91 ? 8.154 3.351 -10.562 1.00 94.69 91 MET A C 1
ATOM 723 O O . MET A 1 91 ? 8.586 3.742 -11.648 1.00 94.69 91 MET A O 1
ATOM 727 N N . GLN A 1 92 ? 8.480 3.952 -9.415 1.00 93.56 92 GLN A N 1
ATOM 728 C CA . GLN A 1 92 ? 9.358 5.120 -9.330 1.00 93.56 92 GLN A CA 1
ATOM 729 C C . GLN A 1 92 ? 10.755 4.802 -9.876 1.00 93.56 92 GLN A C 1
ATOM 731 O O . GLN A 1 92 ? 11.272 5.555 -10.701 1.00 93.56 92 GLN A O 1
ATOM 736 N N . SER A 1 93 ? 11.332 3.654 -9.502 1.00 93.81 93 SER A N 1
ATOM 737 C CA . SER A 1 93 ? 12.658 3.224 -9.979 1.00 93.81 93 SER A CA 1
ATOM 738 C C . SER A 1 93 ? 12.742 3.055 -11.502 1.00 93.81 93 SER A C 1
ATOM 740 O O . SER A 1 93 ? 13.832 3.085 -12.073 1.00 93.81 93 SER A O 1
ATOM 742 N N . ARG A 1 94 ? 11.592 2.897 -12.173 1.00 92.56 94 ARG A N 1
ATOM 743 C CA . ARG A 1 94 ? 11.478 2.727 -13.627 1.00 92.56 94 ARG A CA 1
ATOM 744 C C . ARG A 1 94 ? 10.877 3.935 -14.346 1.00 92.56 94 ARG A C 1
ATOM 746 O O . ARG A 1 94 ? 10.565 3.832 -15.529 1.00 92.56 94 ARG A O 1
ATOM 753 N N . GLY A 1 95 ? 10.694 5.061 -13.652 1.00 91.62 95 GLY A N 1
ATOM 754 C CA . GLY A 1 95 ? 10.094 6.272 -14.223 1.00 91.62 95 GLY A CA 1
ATOM 755 C C . GLY A 1 95 ? 8.632 6.096 -14.650 1.00 91.62 95 GLY A C 1
ATOM 756 O O . GLY A 1 95 ? 8.149 6.827 -15.509 1.00 91.62 95 GLY A O 1
ATOM 757 N N . MET A 1 96 ? 7.935 5.109 -14.081 1.00 90.88 96 MET A N 1
ATOM 758 C CA . MET A 1 96 ? 6.552 4.753 -14.415 1.00 90.88 96 MET A CA 1
ATOM 759 C C . MET A 1 96 ? 5.518 5.514 -13.583 1.00 90.88 96 MET A C 1
ATOM 761 O O . MET A 1 96 ? 4.326 5.395 -13.839 1.00 90.88 96 MET A O 1
ATOM 765 N N . TYR A 1 97 ? 5.936 6.247 -12.554 1.00 89.12 97 TYR A N 1
ATOM 766 C CA . TYR A 1 97 ? 5.007 6.907 -11.647 1.00 89.12 97 TYR A CA 1
ATOM 767 C C . TYR A 1 97 ? 5.492 8.300 -11.286 1.00 89.12 97 TYR A C 1
ATOM 769 O O . TYR A 1 97 ? 6.660 8.492 -10.949 1.00 89.12 97 TYR A O 1
ATOM 777 N N . ASN A 1 98 ? 4.566 9.255 -11.330 1.00 82.06 98 ASN A N 1
ATOM 778 C CA . ASN A 1 98 ? 4.786 10.609 -10.856 1.00 82.06 98 ASN A CA 1
ATOM 779 C C . ASN A 1 98 ? 3.845 10.859 -9.667 1.00 82.06 98 ASN A C 1
ATOM 781 O O . ASN A 1 98 ? 2.630 10.903 -9.880 1.00 82.06 98 ASN A O 1
ATOM 785 N N . PRO A 1 99 ? 4.365 10.965 -8.432 1.00 77.88 99 PRO A N 1
ATOM 786 C CA . PRO A 1 99 ? 3.535 11.259 -7.271 1.00 77.88 99 PRO A CA 1
ATOM 787 C C . PRO A 1 99 ? 2.818 12.604 -7.441 1.00 77.88 99 PRO A C 1
ATOM 789 O O . PRO A 1 99 ? 3.358 13.531 -8.050 1.00 77.88 99 PRO A O 1
ATOM 792 N N . GLN A 1 100 ? 1.590 12.667 -6.929 1.00 68.38 100 GLN A N 1
ATOM 793 C CA . GLN A 1 100 ? 0.772 13.878 -6.846 1.00 68.38 100 GLN A CA 1
ATOM 794 C C . GLN A 1 100 ? 0.787 14.415 -5.421 1.00 68.38 100 GLN A C 1
ATOM 796 O O . GLN A 1 100 ? 0.840 13.571 -4.496 1.00 68.38 100 GLN A O 1
#

Radius of gyration: 28.28 Å; chains: 1; bounding box: 34×33×101 Å

Secondary structure (DSSP, 8-state):
------SSSSSSSS----S---S--SS-TTTT--HHHHHHHHHHHHHHHHHHHHHHHHHHHHH---HHHHHHHHHHHHHHHHHHHHHHHHHHHTT-----